Protein AF-A0A1Y3F2K1-F1 (afdb_monomer_lite)

Secondary structure (DSSP, 8-state):
-PPPP----TT-HHHHHHHHHHHHHHHHHHHHHT-----GGGTTSGGG----HHHHHHHHHHHTTHHHHHHHHHHHHHHHHHHHHHHHHHHHHHHHHHHHT----HHHHHT--TT--HHHHHHHHHHHHHHS-GGGT--HHHHHHHHHHHH-

pLDDT: mean 84.51, std 11.53, range [48.69, 97.62]

Organism: NCBI:txid6335

Foldseek 3Di:
DPDDDDDDDPLCLVVLVVVLVVLCVVLVVLCVVLVPPPDPPPPPPPPDQDPDPVSVVVVVVVVVCVVVVVVVNVVSVVVSVVSVVVSVVSVVVSVVSVVVPPDLQLCVLLVHDPPDDPVSLVVSLVVQCVVQPVVVVHDPVSNVSSVVSSVD

Structure (mmCIF, N/CA/C/O backbone):
data_AF-A0A1Y3F2K1-F1
#
_entry.id   AF-A0A1Y3F2K1-F1
#
loop_
_atom_site.group_PDB
_atom_site.id
_atom_site.type_symbol
_atom_site.label_atom_id
_atom_site.label_alt_id
_atom_site.label_comp_id
_atom_site.label_asym_id
_atom_site.label_entity_id
_atom_site.label_seq_id
_atom_site.pdbx_PDB_ins_code
_atom_site.Cartn_x
_atom_site.Cartn_y
_atom_site.Cartn_z
_atom_site.occupancy
_atom_site.B_iso_or_equiv
_atom_site.auth_seq_id
_atom_site.auth_comp_id
_atom_site.auth_asym_id
_atom_site.auth_atom_id
_atom_site.pdbx_PDB_model_num
ATOM 1 N N . MET A 1 1 ? -12.384 31.658 15.786 1.00 55.94 1 MET A N 1
ATOM 2 C CA . MET A 1 1 ? -12.603 30.473 14.930 1.00 55.94 1 MET A CA 1
ATOM 3 C C . MET A 1 1 ? -12.257 29.264 15.779 1.00 55.94 1 MET A C 1
ATOM 5 O O . MET A 1 1 ? -11.157 29.277 16.322 1.00 55.94 1 MET A O 1
ATOM 9 N N . PRO A 1 2 ? -13.177 28.315 16.017 1.00 64.12 2 PRO A N 1
ATOM 10 C CA . PRO A 1 2 ? -12.844 27.118 16.784 1.00 64.12 2 PRO A CA 1
ATOM 11 C C . PRO A 1 2 ? -11.719 26.381 16.046 1.00 64.12 2 PRO A C 1
ATOM 13 O O . PRO A 1 2 ? -11.825 26.141 14.844 1.00 64.12 2 PRO A O 1
ATOM 16 N N . GLY A 1 3 ? -10.603 26.140 16.735 1.00 66.00 3 GLY A N 1
ATOM 17 C CA . GLY A 1 3 ? -9.460 25.431 16.166 1.00 66.00 3 GLY A CA 1
ATOM 18 C C . GLY A 1 3 ? -9.872 24.009 15.803 1.00 66.00 3 GLY A C 1
ATOM 19 O O . GLY A 1 3 ? -10.536 23.345 16.596 1.00 66.00 3 GLY A O 1
ATOM 20 N N . GLN A 1 4 ? -9.519 23.557 14.602 1.00 75.56 4 GLN A N 1
ATOM 21 C CA . GLN A 1 4 ? -9.750 22.171 14.208 1.00 75.56 4 GLN A CA 1
ATOM 22 C C . GLN A 1 4 ? -8.948 21.252 15.136 1.00 75.56 4 GLN A C 1
ATOM 24 O O . GLN A 1 4 ? -7.728 21.381 15.240 1.00 75.56 4 GLN A O 1
ATOM 29 N N . GLN A 1 5 ? -9.643 20.352 15.829 1.00 74.44 5 GLN A N 1
ATOM 30 C CA . GLN A 1 5 ? -9.025 19.246 16.550 1.00 74.44 5 GLN A CA 1
ATOM 31 C C . GLN A 1 5 ? -8.766 18.133 15.533 1.00 74.44 5 GLN A C 1
ATOM 33 O O . GLN A 1 5 ? -9.695 17.652 14.887 1.00 74.44 5 GLN A O 1
ATOM 38 N N . PHE A 1 6 ? -7.495 17.791 15.335 1.00 79.25 6 PHE A N 1
ATOM 39 C CA . PHE A 1 6 ? -7.090 16.691 14.467 1.00 79.25 6 PHE A CA 1
ATOM 40 C C . PHE A 1 6 ? -7.023 15.420 15.304 1.00 79.25 6 PHE A C 1
ATOM 42 O O . PHE A 1 6 ? -6.192 15.322 16.205 1.00 79.25 6 PHE A O 1
ATOM 49 N N . GLU A 1 7 ? -7.899 14.469 15.011 1.00 73.69 7 GLU A N 1
ATOM 50 C CA . GLU A 1 7 ? -7.865 13.144 15.615 1.00 73.69 7 GLU A CA 1
ATOM 51 C C . GLU A 1 7 ? -7.019 12.233 14.726 1.00 73.69 7 GLU A C 1
ATOM 53 O O . GLU A 1 7 ? -7.366 11.961 13.574 1.00 73.69 7 GLU A O 1
ATOM 58 N N . TYR A 1 8 ? -5.847 11.852 15.232 1.00 77.69 8 TYR A N 1
ATOM 59 C CA . TYR A 1 8 ? -4.939 10.937 14.554 1.00 77.69 8 TYR A CA 1
ATOM 60 C C . TYR A 1 8 ? -5.209 9.514 15.029 1.00 77.69 8 TYR A C 1
ATOM 62 O O . TYR A 1 8 ? -5.505 9.278 16.196 1.00 77.69 8 TYR A O 1
ATOM 70 N N . ASP A 1 9 ? -5.069 8.558 14.122 1.00 78.75 9 ASP A N 1
ATOM 71 C CA . ASP A 1 9 ? -5.141 7.146 14.467 1.00 78.75 9 ASP A CA 1
ATOM 72 C C . ASP A 1 9 ? -3.893 6.723 15.260 1.00 78.75 9 ASP A C 1
ATOM 74 O O . ASP A 1 9 ? -2.780 6.695 14.730 1.00 78.75 9 ASP A O 1
ATOM 78 N N . GLU A 1 10 ? -4.097 6.357 16.525 1.00 72.69 10 GLU A N 1
ATOM 79 C CA . GLU A 1 10 ? -3.073 5.879 17.465 1.00 72.69 10 GLU A CA 1
ATOM 80 C C . GLU A 1 10 ? -2.346 4.609 16.975 1.00 72.69 10 GLU A C 1
ATOM 82 O O . GLU A 1 10 ? -1.223 4.327 17.393 1.00 72.69 10 GLU A O 1
ATOM 87 N N . ARG A 1 11 ? -2.964 3.823 16.081 1.00 71.81 11 ARG A N 1
ATOM 88 C CA . ARG A 1 11 ? -2.411 2.547 15.584 1.00 71.81 11 ARG A CA 1
ATOM 89 C C . ARG A 1 11 ? -1.656 2.692 14.263 1.00 71.81 11 ARG A C 1
ATOM 91 O O . ARG A 1 11 ? -0.913 1.790 13.875 1.00 71.81 11 ARG A O 1
ATOM 98 N N . GLY A 1 12 ? -1.828 3.821 13.575 1.00 79.75 12 GLY A N 1
ATOM 99 C CA . GLY A 1 12 ? -1.160 4.131 12.314 1.00 79.75 12 GLY A CA 1
ATOM 100 C C . GLY A 1 12 ? -1.667 3.355 11.092 1.00 79.75 12 GLY A C 1
ATOM 101 O O . GLY A 1 12 ? -0.997 3.379 10.060 1.00 79.75 12 GLY A O 1
ATOM 102 N N . SER A 1 13 ? -2.826 2.690 11.151 1.00 82.06 13 SER A N 1
ATOM 103 C CA . SER A 1 13 ? -3.410 1.969 10.007 1.00 82.06 13 SER A CA 1
ATOM 104 C C . SER A 1 13 ? -3.753 2.930 8.862 1.00 82.06 13 SER A C 1
ATOM 106 O O . SER A 1 13 ? -3.392 2.692 7.706 1.00 82.06 13 SER A O 1
ATOM 108 N N . THR A 1 14 ? -4.332 4.087 9.195 1.00 86.62 14 THR A N 1
ATOM 109 C CA . THR A 1 14 ? -4.666 5.154 8.233 1.00 86.62 14 THR A CA 1
ATOM 110 C C . THR A 1 14 ? -3.438 5.660 7.471 1.00 86.62 14 THR A C 1
ATOM 112 O O . THR A 1 14 ? -3.502 5.901 6.261 1.00 86.62 14 THR A O 1
ATOM 115 N N . PHE A 1 15 ? -2.290 5.749 8.146 1.00 89.62 15 PHE A N 1
ATOM 116 C CA . PHE A 1 15 ? -1.022 6.128 7.532 1.00 89.62 15 PHE A CA 1
ATOM 117 C C . PHE A 1 15 ? -0.558 5.100 6.492 1.00 89.62 15 PHE A C 1
ATOM 119 O O . PHE A 1 15 ? -0.150 5.488 5.395 1.00 89.62 15 PHE A O 1
ATOM 126 N N . TYR A 1 16 ? -0.656 3.798 6.782 1.00 91.25 16 TYR A N 1
ATOM 127 C CA . TYR A 1 16 ? -0.272 2.762 5.818 1.00 91.25 16 TYR A CA 1
ATOM 128 C C . TYR A 1 16 ? -1.179 2.741 4.587 1.00 91.25 16 TYR A C 1
ATOM 130 O O . TYR A 1 16 ? -0.678 2.531 3.482 1.00 91.25 16 TYR A O 1
ATOM 138 N N . TYR A 1 17 ? -2.476 3.024 4.731 1.00 90.25 17 TYR A N 1
ATOM 139 C CA . TYR A 1 17 ? -3.379 3.157 3.584 1.00 90.25 17 TYR A CA 1
ATOM 140 C C . TYR A 1 17 ? -3.058 4.350 2.704 1.00 90.25 17 TYR A C 1
ATOM 142 O O . TYR A 1 17 ? -3.016 4.223 1.475 1.00 90.25 17 TYR A O 1
ATOM 150 N N . PHE A 1 18 ? -2.786 5.497 3.323 1.00 92.88 18 PHE A N 1
ATOM 151 C CA . PHE A 1 18 ? -2.329 6.675 2.603 1.00 92.88 18 PHE A CA 1
ATOM 152 C C . PHE A 1 18 ? -1.022 6.383 1.854 1.00 92.88 18 PHE A C 1
ATOM 154 O O . PHE A 1 18 ? -0.919 6.638 0.651 1.00 92.88 18 PHE A O 1
ATOM 161 N N . LEU A 1 19 ? -0.051 5.775 2.541 1.00 94.12 19 LEU A N 1
ATOM 162 C CA . LEU A 1 19 ? 1.242 5.418 1.970 1.00 94.12 19 LEU A CA 1
ATOM 163 C C . LEU A 1 19 ? 1.097 4.429 0.809 1.00 94.12 19 LEU A C 1
ATOM 165 O O . LEU A 1 19 ? 1.672 4.658 -0.253 1.00 94.12 19 LEU A O 1
ATOM 169 N N . ALA A 1 20 ? 0.313 3.362 0.976 1.00 94.69 20 ALA A N 1
ATOM 170 C CA . ALA A 1 20 ? 0.060 2.372 -0.067 1.00 94.69 20 ALA A CA 1
ATOM 171 C C . ALA A 1 20 ? -0.610 3.002 -1.294 1.00 94.69 20 ALA A C 1
ATOM 173 O O . ALA A 1 20 ? -0.199 2.732 -2.422 1.00 94.69 20 ALA A O 1
ATOM 174 N N . SER A 1 21 ? -1.595 3.879 -1.081 1.00 94.50 21 SER A N 1
ATOM 175 C CA . SER A 1 21 ? -2.327 4.558 -2.157 1.00 94.50 21 SER A CA 1
ATOM 176 C C . SER A 1 21 ? -1.421 5.494 -2.950 1.00 94.50 21 SER A C 1
ATOM 178 O O . SER A 1 21 ? -1.368 5.413 -4.179 1.00 94.50 21 SER A O 1
ATOM 180 N N . PHE A 1 22 ? -0.656 6.344 -2.258 1.00 96.00 22 PHE A N 1
ATOM 181 C CA . PHE A 1 22 ? 0.304 7.245 -2.894 1.00 96.00 22 PHE A CA 1
ATOM 182 C C . PHE A 1 22 ? 1.397 6.463 -3.632 1.00 96.00 22 PHE A C 1
ATOM 184 O O . PHE A 1 22 ? 1.726 6.766 -4.780 1.00 96.00 22 PHE A O 1
ATOM 191 N N . TYR A 1 23 ? 1.917 5.404 -3.008 1.00 96.00 23 TYR A N 1
ATOM 192 C CA . TYR A 1 23 ? 2.936 4.552 -3.608 1.00 96.00 23 TYR A CA 1
ATOM 193 C C . TYR A 1 23 ? 2.422 3.833 -4.859 1.00 96.00 23 TYR A C 1
ATOM 195 O O . TYR A 1 23 ? 3.110 3.819 -5.878 1.00 96.00 23 TYR A O 1
ATOM 203 N N . ALA A 1 24 ? 1.199 3.295 -4.833 1.00 95.62 24 ALA A N 1
ATOM 204 C CA . ALA A 1 24 ? 0.568 2.676 -5.996 1.00 95.62 24 ALA A CA 1
ATOM 205 C C . ALA A 1 24 ? 0.352 3.686 -7.135 1.00 95.62 24 ALA A C 1
ATOM 207 O O . ALA A 1 24 ? 0.649 3.377 -8.291 1.00 95.62 24 ALA A O 1
ATOM 208 N N . PHE A 1 25 ? -0.080 4.910 -6.815 1.00 96.25 25 PHE A N 1
ATOM 209 C CA . PHE A 1 25 ? -0.242 5.992 -7.792 1.00 96.25 25 PHE A CA 1
ATOM 210 C C . PHE A 1 25 ? 1.057 6.355 -8.515 1.00 96.25 25 PHE A C 1
ATOM 212 O O . PHE A 1 25 ? 1.012 6.775 -9.667 1.00 96.25 25 PHE A O 1
ATOM 219 N N . VAL A 1 26 ? 2.210 6.177 -7.869 1.00 94.94 26 VAL A N 1
ATOM 220 C CA . VAL A 1 26 ? 3.527 6.390 -8.482 1.00 94.94 26 VAL A CA 1
ATOM 221 C C . VAL A 1 26 ? 4.014 5.127 -9.200 1.00 94.94 26 VAL A C 1
ATOM 223 O O . VAL A 1 26 ? 4.498 5.200 -10.331 1.00 94.94 26 VAL A O 1
ATOM 226 N N . LEU A 1 27 ? 3.865 3.951 -8.585 1.00 95.19 27 LEU A N 1
ATOM 227 C CA . LEU A 1 27 ? 4.372 2.688 -9.121 1.00 95.19 27 LEU A CA 1
ATOM 228 C C . LEU A 1 27 ? 3.645 2.264 -10.402 1.00 95.19 27 LEU A C 1
ATOM 230 O O . LEU A 1 27 ? 4.292 1.744 -11.312 1.00 95.19 27 LEU A O 1
ATOM 234 N N . LEU A 1 28 ? 2.332 2.483 -10.509 1.00 94.25 28 LEU A N 1
ATOM 235 C CA . LEU A 1 28 ? 1.542 2.050 -11.666 1.00 94.25 28 LEU A CA 1
ATOM 236 C C . LEU A 1 28 ? 1.927 2.795 -12.961 1.00 94.25 28 LEU A C 1
ATOM 238 O O . LEU A 1 28 ? 2.252 2.114 -13.940 1.00 94.25 28 LEU A O 1
ATOM 242 N N . PRO A 1 29 ? 2.003 4.144 -13.005 1.00 94.88 29 PRO A N 1
ATOM 243 C CA . PRO A 1 29 ? 2.500 4.864 -14.178 1.00 94.88 29 PRO A CA 1
ATOM 244 C C . PRO A 1 29 ? 3.948 4.517 -14.524 1.00 94.88 29 PRO A C 1
ATOM 246 O O . PRO A 1 29 ? 4.268 4.351 -15.701 1.00 94.88 29 PRO A O 1
ATOM 249 N N . LEU A 1 30 ? 4.822 4.361 -13.520 1.00 92.69 30 LEU A N 1
ATOM 250 C CA . LEU A 1 30 ? 6.211 3.947 -13.743 1.00 92.69 30 LEU A CA 1
ATOM 251 C C . LEU A 1 30 ? 6.277 2.549 -14.360 1.00 92.69 30 LEU A C 1
ATOM 253 O O . LEU A 1 30 ? 7.005 2.333 -15.327 1.00 92.69 30 LEU A O 1
ATOM 257 N N . THR A 1 31 ? 5.484 1.613 -13.843 1.00 93.88 31 THR A N 1
ATOM 258 C CA . THR A 1 31 ? 5.391 0.251 -14.372 1.00 93.88 31 THR A CA 1
ATOM 259 C C . THR A 1 31 ? 4.882 0.266 -15.807 1.00 93.88 31 THR A C 1
ATOM 261 O O . THR A 1 31 ? 5.476 -0.403 -16.644 1.00 93.88 31 THR A O 1
ATOM 264 N N . TYR A 1 32 ? 3.849 1.057 -16.118 1.00 92.38 32 TYR A N 1
ATOM 265 C CA . TYR A 1 32 ? 3.315 1.196 -17.475 1.00 92.38 32 TYR A CA 1
ATOM 266 C C . TYR A 1 32 ? 4.340 1.794 -18.451 1.00 92.38 32 TYR A C 1
ATOM 268 O O . TYR A 1 32 ? 4.568 1.242 -19.527 1.00 92.38 32 TYR A O 1
ATOM 276 N N . TYR A 1 33 ? 4.997 2.895 -18.075 1.00 91.44 33 TYR A N 1
ATOM 277 C CA . TYR A 1 33 ? 5.951 3.592 -18.943 1.00 91.44 33 TYR A CA 1
ATOM 278 C C . TYR A 1 33 ? 7.241 2.792 -19.167 1.00 91.44 33 TYR A C 1
ATOM 280 O O . TYR A 1 33 ? 7.740 2.702 -20.290 1.00 91.44 33 TYR A O 1
ATOM 288 N N . PHE A 1 34 ? 7.782 2.190 -18.106 1.00 89.31 34 PHE A N 1
ATOM 289 C CA . PHE A 1 34 ? 9.010 1.398 -18.170 1.00 89.31 34 PHE A CA 1
ATOM 290 C C . PHE A 1 34 ? 8.760 -0.078 -18.496 1.00 89.31 34 PHE A C 1
ATOM 292 O O . PHE A 1 34 ? 9.720 -0.858 -18.505 1.00 89.31 34 PHE A O 1
ATOM 299 N N . TRP A 1 35 ? 7.512 -0.468 -18.797 1.00 87.94 35 TRP A N 1
ATOM 300 C CA . TRP A 1 35 ? 7.180 -1.851 -19.113 1.00 87.94 35 TRP A CA 1
ATOM 301 C C . TRP A 1 35 ? 8.012 -2.322 -20.311 1.00 87.94 35 TRP A C 1
ATOM 303 O O . TRP A 1 35 ? 7.930 -1.747 -21.405 1.00 87.94 35 TRP A O 1
ATOM 313 N N . PRO A 1 36 ? 8.836 -3.367 -20.145 1.00 74.50 36 PRO A N 1
ATOM 314 C CA . PRO A 1 36 ? 9.710 -3.836 -21.201 1.00 74.50 36 PRO A CA 1
ATOM 315 C C . PRO A 1 36 ? 8.870 -4.513 -22.285 1.00 74.50 36 PRO A C 1
ATOM 317 O O . PRO A 1 36 ? 8.570 -5.701 -22.219 1.00 74.50 36 PRO A O 1
ATOM 320 N N . ARG A 1 37 ? 8.502 -3.746 -23.314 1.00 74.69 37 ARG A N 1
ATOM 321 C CA . ARG A 1 37 ? 7.851 -4.271 -24.514 1.00 74.69 37 ARG A CA 1
ATOM 322 C C . ARG A 1 37 ? 8.906 -4.993 -25.353 1.00 74.69 37 ARG A C 1
ATOM 324 O O . ARG A 1 37 ? 9.704 -4.360 -26.050 1.00 74.69 37 ARG A O 1
ATOM 331 N N . GLU A 1 38 ? 8.956 -6.316 -25.218 1.00 67.19 38 GLU A N 1
ATOM 332 C CA . GLU A 1 38 ? 9.818 -7.193 -26.014 1.00 67.19 38 GLU A CA 1
ATOM 333 C C . GLU A 1 38 ? 9.492 -6.954 -27.498 1.00 67.19 38 GLU A C 1
ATOM 335 O O . GLU A 1 38 ? 8.367 -7.162 -27.952 1.00 67.19 38 GLU A O 1
ATOM 340 N N . LYS A 1 39 ? 10.451 -6.425 -28.263 1.00 58.03 39 LYS A N 1
ATOM 341 C CA . LYS A 1 39 ? 10.281 -6.279 -29.709 1.00 58.03 39 LYS A CA 1
ATOM 342 C C . LYS A 1 39 ? 10.543 -7.644 -30.327 1.00 58.03 39 LYS A C 1
ATOM 344 O O . LYS A 1 39 ? 11.694 -8.031 -30.475 1.00 58.03 39 LYS A O 1
ATOM 349 N N . GLU A 1 40 ? 9.486 -8.291 -30.798 1.00 57.81 40 GLU A N 1
ATOM 350 C CA . GLU A 1 40 ? 9.466 -9.531 -31.599 1.00 57.81 40 GLU A CA 1
ATOM 351 C C . GLU A 1 40 ? 10.299 -9.463 -32.911 1.00 57.81 40 GLU A C 1
ATOM 353 O O . GLU A 1 40 ? 10.347 -10.393 -33.711 1.00 57.81 40 GLU A O 1
ATOM 358 N N . ARG A 1 41 ? 10.999 -8.347 -33.148 1.00 50.66 41 ARG A N 1
ATOM 359 C CA . ARG A 1 41 ? 11.661 -7.977 -34.404 1.00 50.66 41 ARG A CA 1
ATOM 360 C C . ARG A 1 41 ? 12.977 -8.696 -34.697 1.00 50.66 41 ARG A C 1
ATOM 362 O O . ARG A 1 41 ? 13.475 -8.543 -35.808 1.00 50.66 41 ARG A O 1
ATOM 369 N N . GLU A 1 42 ? 13.561 -9.441 -33.762 1.00 53.38 42 GLU A N 1
ATOM 370 C CA . GLU A 1 42 ? 14.877 -10.058 -33.997 1.00 53.38 42 GLU A CA 1
ATOM 371 C C . GLU A 1 42 ? 14.799 -11.357 -34.814 1.00 53.38 42 GLU A C 1
ATOM 373 O O . GLU A 1 42 ? 15.692 -11.606 -35.623 1.00 53.38 42 GLU A O 1
ATOM 378 N N . ARG A 1 43 ? 13.691 -12.111 -34.737 1.00 49.34 43 ARG A N 1
ATOM 379 C CA . ARG A 1 43 ? 13.572 -13.436 -35.379 1.00 49.34 43 ARG A CA 1
ATOM 380 C C . ARG A 1 43 ? 13.518 -13.399 -36.916 1.00 49.34 43 ARG A C 1
ATOM 382 O O . ARG A 1 43 ? 13.894 -14.373 -37.552 1.00 49.34 43 ARG A O 1
ATOM 389 N N . ASN A 1 44 ? 13.086 -12.291 -37.525 1.00 48.69 44 ASN A N 1
ATOM 390 C CA . ASN A 1 44 ? 12.845 -12.218 -38.979 1.00 48.69 44 ASN A CA 1
ATOM 391 C C . ASN A 1 44 ? 13.958 -11.491 -39.772 1.00 48.69 44 ASN A C 1
ATOM 393 O O . ASN A 1 44 ? 13.844 -11.293 -40.978 1.00 48.69 44 ASN A O 1
ATOM 397 N N . SER A 1 45 ? 15.033 -11.050 -39.102 1.00 54.66 45 SER A N 1
ATOM 398 C CA . SER A 1 45 ? 16.089 -10.216 -39.710 1.00 54.66 45 SER A CA 1
ATOM 399 C C . SER A 1 45 ? 17.298 -10.989 -40.253 1.00 54.66 45 SER A C 1
ATOM 401 O O . SER A 1 45 ? 18.144 -10.400 -40.927 1.00 54.66 45 SER A O 1
ATOM 403 N N . ASP A 1 46 ? 17.390 -12.294 -39.982 1.00 57.06 46 ASP A N 1
ATOM 404 C CA . ASP A 1 46 ? 18.551 -13.115 -40.357 1.00 57.06 46 ASP A CA 1
ATOM 405 C C . ASP A 1 46 ? 18.554 -13.561 -41.831 1.00 57.06 46 ASP A C 1
ATOM 407 O O . ASP A 1 46 ? 19.583 -14.002 -42.335 1.00 57.06 46 ASP A O 1
ATOM 411 N N . VAL A 1 47 ? 17.453 -13.388 -42.570 1.00 62.09 47 VAL A N 1
ATOM 412 C CA . VAL A 1 47 ? 17.313 -13.941 -43.934 1.00 62.09 47 VAL A CA 1
ATOM 413 C C . VAL A 1 47 ? 18.052 -13.106 -45.006 1.00 62.09 47 VAL A C 1
ATOM 415 O O . VAL A 1 47 ? 18.278 -13.587 -46.112 1.00 62.09 47 VAL A O 1
ATOM 418 N N . LYS A 1 48 ? 18.500 -11.871 -44.715 1.00 69.31 48 LYS A N 1
ATOM 419 C CA . LYS A 1 48 ? 19.278 -11.038 -45.667 1.00 69.31 48 LYS A CA 1
ATOM 420 C C . LYS A 1 48 ? 20.320 -10.144 -44.974 1.00 69.31 48 LYS A C 1
ATOM 422 O O . LYS A 1 48 ? 20.160 -8.925 -44.932 1.00 69.31 48 LYS A O 1
ATOM 427 N N . ARG A 1 49 ? 21.407 -10.717 -44.440 1.00 71.62 49 ARG A N 1
ATOM 428 C CA . ARG A 1 49 ? 22.567 -9.934 -43.954 1.00 71.62 49 ARG A CA 1
ATOM 429 C C . ARG A 1 49 ? 23.706 -9.929 -44.972 1.00 71.62 49 ARG A C 1
ATOM 431 O O . ARG A 1 49 ? 24.185 -10.978 -45.391 1.00 71.62 49 ARG A O 1
ATOM 438 N N . CYS A 1 50 ? 24.132 -8.731 -45.367 1.00 81.88 50 CYS A N 1
ATOM 439 C CA . CYS A 1 50 ? 25.304 -8.524 -46.215 1.00 81.88 50 CYS A CA 1
ATOM 440 C C . CYS A 1 50 ? 26.587 -8.829 -45.424 1.00 81.88 50 CYS A C 1
ATOM 442 O O . CYS A 1 50 ? 26.715 -8.392 -44.283 1.00 81.88 50 CYS A O 1
ATOM 444 N N . ARG A 1 51 ? 27.543 -9.546 -46.029 1.00 81.81 51 ARG A N 1
ATOM 445 C CA . ARG A 1 51 ? 28.824 -9.935 -45.402 1.00 81.81 51 ARG A CA 1
ATOM 446 C C . ARG A 1 51 ? 30.016 -9.115 -45.904 1.00 81.81 51 ARG A C 1
ATOM 448 O O . ARG A 1 51 ? 31.129 -9.615 -45.992 1.00 81.81 51 ARG A O 1
ATOM 455 N N . CYS A 1 52 ? 29.768 -7.865 -46.278 1.00 88.94 52 CYS A N 1
ATOM 456 C CA . CYS A 1 52 ? 30.818 -6.940 -46.680 1.00 88.94 52 CYS A CA 1
ATOM 457 C C . CYS A 1 52 ? 31.661 -6.492 -45.470 1.00 88.94 52 CYS A C 1
ATOM 459 O O . CYS A 1 52 ? 31.127 -6.380 -44.367 1.00 88.94 52 CYS A O 1
ATOM 461 N N . GLU A 1 53 ? 32.940 -6.163 -45.663 1.00 87.69 53 GLU A N 1
ATOM 462 C CA . GLU A 1 53 ? 33.830 -5.694 -44.584 1.00 87.69 53 GLU A CA 1
ATOM 463 C C . GLU A 1 53 ? 33.235 -4.532 -43.744 1.00 87.69 53 GLU A C 1
ATOM 465 O O . GLU A 1 53 ? 33.144 -4.657 -42.517 1.00 87.69 53 GLU A O 1
ATOM 470 N N . PRO A 1 54 ? 32.683 -3.447 -44.338 1.00 87.69 54 PRO A N 1
ATOM 471 C CA . PRO A 1 54 ? 32.043 -2.389 -43.546 1.00 87.69 54 PRO A CA 1
ATOM 472 C C . PRO A 1 54 ? 30.737 -2.837 -42.859 1.00 87.69 54 PRO A C 1
ATOM 474 O O . PRO A 1 54 ? 30.327 -2.252 -41.852 1.00 87.69 54 PRO A O 1
ATOM 477 N N . CYS A 1 55 ? 30.080 -3.889 -43.359 1.00 86.62 55 CYS A N 1
ATOM 478 C CA . CYS A 1 55 ? 28.888 -4.481 -42.750 1.00 86.62 55 CYS A CA 1
ATOM 479 C C . CYS A 1 55 ? 29.248 -5.227 -41.453 1.00 86.62 55 CYS A C 1
ATOM 481 O O . CYS A 1 55 ? 28.585 -5.037 -40.431 1.00 86.62 55 CYS A O 1
ATOM 483 N N . ILE A 1 56 ? 30.335 -6.007 -41.471 1.00 85.88 56 ILE A N 1
ATOM 484 C CA . ILE A 1 56 ? 30.829 -6.781 -40.321 1.00 85.88 56 ILE A CA 1
ATOM 485 C C . ILE A 1 56 ? 31.286 -5.843 -39.197 1.00 85.88 56 ILE A C 1
ATOM 487 O O . ILE A 1 56 ? 30.909 -6.033 -38.039 1.00 85.88 56 ILE A O 1
ATOM 491 N N . GLN A 1 57 ? 32.014 -4.773 -39.530 1.00 88.38 57 GLN A N 1
ATOM 492 C CA . GLN A 1 57 ? 32.458 -3.776 -38.547 1.00 88.38 57 GLN A CA 1
ATOM 493 C C . GLN A 1 57 ? 31.276 -3.073 -37.857 1.00 88.38 57 GLN A C 1
ATOM 495 O O . GLN A 1 57 ? 31.265 -2.891 -36.636 1.00 88.38 57 GLN A O 1
ATOM 500 N N . LYS A 1 58 ? 30.223 -2.736 -38.614 1.00 85.25 58 LYS A N 1
ATOM 501 C CA . LYS A 1 58 ? 28.987 -2.146 -38.074 1.00 85.25 58 LYS A CA 1
ATOM 502 C C . LYS A 1 58 ? 28.230 -3.111 -37.159 1.00 85.25 58 LYS A C 1
ATOM 504 O O . LYS A 1 58 ? 27.634 -2.671 -36.173 1.00 85.25 58 LYS A O 1
ATOM 509 N N . GLU A 1 59 ? 28.231 -4.406 -37.467 1.00 85.19 59 GLU A N 1
ATOM 510 C CA . GLU A 1 59 ? 27.641 -5.437 -36.610 1.00 85.19 59 GLU A CA 1
ATOM 511 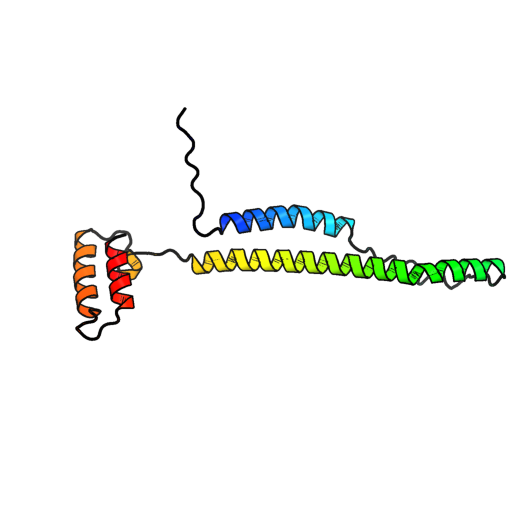C C . GLU A 1 59 ? 28.446 -5.648 -35.326 1.00 85.19 59 GLU A C 1
ATOM 513 O O . GLU A 1 59 ? 27.853 -5.654 -34.248 1.00 85.19 59 GLU A O 1
ATOM 518 N N . ALA A 1 60 ? 29.777 -5.718 -35.405 1.00 84.81 60 ALA A N 1
ATOM 519 C CA . ALA A 1 60 ? 30.651 -5.798 -34.233 1.00 84.81 60 ALA A CA 1
ATOM 520 C C . ALA A 1 60 ? 30.444 -4.597 -33.288 1.00 84.81 60 ALA A C 1
ATOM 522 O O . ALA A 1 60 ? 30.265 -4.772 -32.080 1.00 84.81 60 ALA A O 1
ATOM 523 N N . ALA A 1 61 ? 30.342 -3.382 -33.841 1.00 86.06 61 ALA A N 1
ATOM 524 C CA . ALA A 1 61 ? 30.042 -2.167 -33.081 1.00 86.06 61 ALA A CA 1
ATOM 525 C C . ALA A 1 61 ? 28.613 -2.131 -32.493 1.00 86.06 61 ALA A C 1
ATOM 527 O O . ALA A 1 61 ? 28.352 -1.419 -31.520 1.00 86.06 61 ALA A O 1
ATOM 528 N N . ARG A 1 62 ? 27.657 -2.868 -33.075 1.00 82.19 62 ARG A N 1
ATOM 529 C CA . ARG A 1 62 ? 26.306 -3.040 -32.510 1.00 82.19 62 ARG A CA 1
ATOM 530 C C . ARG A 1 62 ? 26.299 -4.079 -31.392 1.00 82.19 62 ARG A C 1
ATOM 532 O O . ARG A 1 62 ? 25.714 -3.795 -30.346 1.00 82.19 62 ARG A O 1
ATOM 539 N N . ARG A 1 63 ? 26.983 -5.213 -31.586 1.00 80.50 63 ARG A N 1
ATOM 540 C CA . ARG A 1 63 ? 27.128 -6.294 -30.598 1.00 80.50 63 ARG A CA 1
ATOM 541 C C . ARG A 1 63 ? 27.835 -5.825 -29.333 1.00 80.50 63 ARG A C 1
ATOM 543 O O . ARG A 1 63 ? 27.396 -6.166 -28.241 1.00 80.50 63 ARG A O 1
ATOM 550 N N . SER A 1 64 ? 28.839 -4.954 -29.441 1.00 82.50 64 SER A N 1
ATOM 551 C CA . SER A 1 64 ? 29.501 -4.381 -28.257 1.00 82.50 64 SER A CA 1
ATOM 552 C C . SER A 1 64 ? 28.555 -3.566 -27.358 1.00 82.50 64 SER A C 1
ATOM 554 O O . SER A 1 64 ? 28.791 -3.450 -26.158 1.00 82.50 64 SER A O 1
ATOM 556 N N . LYS A 1 65 ? 27.438 -3.048 -27.898 1.00 85.31 65 LYS A N 1
ATOM 557 C CA . LYS A 1 65 ? 26.414 -2.288 -27.151 1.00 85.31 65 LYS A CA 1
ATOM 558 C C . LYS A 1 65 ? 25.249 -3.145 -26.636 1.00 85.31 65 LYS A C 1
ATOM 560 O O . LYS A 1 65 ? 24.445 -2.649 -25.845 1.00 85.31 65 LYS A O 1
ATOM 565 N N . GLU A 1 66 ? 25.117 -4.397 -27.074 1.00 83.75 66 GLU A N 1
ATOM 566 C CA . GLU A 1 66 ? 24.090 -5.332 -26.591 1.00 83.75 66 GLU A CA 1
ATOM 567 C C . GLU A 1 66 ? 24.187 -5.663 -25.094 1.00 83.75 66 GLU A C 1
ATOM 569 O O . GLU A 1 66 ? 23.147 -5.577 -24.433 1.00 83.75 66 GLU A O 1
ATOM 574 N N . PRO A 1 67 ? 25.366 -5.962 -24.500 1.00 84.94 67 PRO A N 1
ATOM 575 C CA . PRO A 1 67 ? 25.434 -6.314 -23.082 1.00 84.94 67 PRO A CA 1
ATOM 576 C C . PRO A 1 67 ? 24.950 -5.172 -22.182 1.00 84.94 67 PRO A C 1
ATOM 578 O O . PRO A 1 67 ? 24.182 -5.419 -21.258 1.00 84.94 67 PRO A O 1
ATOM 581 N N . TYR A 1 68 ? 25.286 -3.914 -22.498 1.00 88.88 68 TYR A N 1
ATOM 582 C CA . TYR A 1 68 ? 24.788 -2.744 -21.764 1.00 88.88 68 TYR A CA 1
ATOM 583 C C . TYR A 1 68 ? 23.262 -2.588 -21.872 1.00 88.88 68 TYR A C 1
ATOM 585 O O . TYR A 1 68 ? 22.588 -2.339 -20.873 1.00 88.88 68 TYR A O 1
ATOM 593 N N . LYS A 1 69 ? 22.685 -2.770 -23.069 1.00 85.62 69 LYS A N 1
ATOM 594 C CA . LYS A 1 69 ? 21.224 -2.707 -23.270 1.00 85.62 69 LYS A CA 1
ATOM 595 C C . LYS A 1 69 ? 20.499 -3.814 -22.507 1.00 85.62 69 LYS A C 1
ATOM 597 O O . LYS A 1 69 ? 19.462 -3.553 -21.897 1.00 85.62 69 LYS A O 1
ATOM 602 N N . ASN A 1 70 ? 21.052 -5.023 -22.525 1.00 84.62 70 ASN A N 1
ATOM 603 C CA . ASN A 1 70 ? 20.498 -6.180 -21.831 1.00 84.62 70 ASN A CA 1
ATOM 604 C C . ASN A 1 70 ? 20.610 -6.017 -20.313 1.00 84.62 70 ASN A C 1
ATOM 606 O O . ASN A 1 70 ? 19.634 -6.259 -19.604 1.00 84.62 70 ASN A O 1
ATOM 610 N N . LEU A 1 71 ? 21.747 -5.522 -19.820 1.00 88.81 71 LEU A N 1
ATOM 611 C CA . LEU A 1 71 ? 21.939 -5.185 -18.413 1.00 88.81 71 LEU A CA 1
ATOM 612 C C . LEU A 1 71 ? 20.959 -4.095 -17.967 1.00 88.81 71 LEU A C 1
ATOM 614 O O . LEU A 1 71 ? 20.255 -4.286 -16.983 1.00 88.81 71 LEU A O 1
ATOM 618 N N . LYS A 1 72 ? 20.814 -3.005 -18.733 1.00 88.81 72 LYS A N 1
ATOM 619 C CA . LYS A 1 72 ? 19.841 -1.938 -18.450 1.00 88.81 72 LYS A CA 1
ATOM 620 C C . LYS A 1 72 ? 18.407 -2.470 -18.382 1.00 88.81 72 LYS A C 1
ATOM 622 O O . LYS A 1 72 ? 17.679 -2.130 -17.455 1.00 88.81 72 LYS A O 1
ATOM 627 N N . ARG A 1 73 ? 17.996 -3.332 -19.321 1.00 88.31 73 ARG A N 1
ATOM 628 C CA . ARG A 1 73 ? 16.672 -3.983 -19.282 1.00 88.31 73 ARG A CA 1
ATOM 629 C C . ARG A 1 73 ? 16.496 -4.851 -18.034 1.00 88.31 73 ARG A C 1
ATOM 631 O O . ARG A 1 73 ? 15.430 -4.803 -17.427 1.00 88.31 73 ARG A O 1
ATOM 638 N N . LYS A 1 74 ? 17.517 -5.623 -17.643 1.00 89.94 74 LYS A N 1
ATOM 639 C CA . LYS A 1 74 ? 17.487 -6.446 -16.421 1.00 89.94 74 LYS A CA 1
ATOM 640 C C . LYS A 1 74 ? 17.396 -5.588 -15.156 1.00 89.94 74 LYS A C 1
ATOM 642 O O . LYS A 1 74 ? 16.584 -5.897 -14.296 1.00 89.94 74 LYS A O 1
ATOM 647 N N . ILE A 1 75 ? 18.153 -4.494 -15.079 1.00 92.31 75 ILE A N 1
ATOM 648 C CA . ILE A 1 75 ? 18.117 -3.543 -13.956 1.00 92.31 75 ILE A CA 1
ATOM 649 C C . ILE A 1 75 ? 16.726 -2.914 -13.822 1.00 92.31 75 ILE A C 1
ATOM 651 O O . ILE A 1 75 ? 16.165 -2.911 -12.732 1.00 92.31 75 ILE A O 1
ATOM 655 N N . ILE A 1 76 ? 16.132 -2.445 -14.926 1.00 91.38 76 ILE A N 1
ATOM 656 C CA . ILE A 1 76 ? 14.776 -1.869 -14.914 1.00 91.38 76 ILE A CA 1
ATOM 657 C C . ILE A 1 76 ? 13.750 -2.902 -14.424 1.00 91.38 76 ILE A C 1
ATOM 659 O O . ILE A 1 76 ? 12.951 -2.594 -13.544 1.00 91.38 76 ILE A O 1
ATOM 663 N N . LYS A 1 77 ? 13.803 -4.142 -14.935 1.00 90.31 77 LYS A N 1
ATOM 664 C CA . LYS A 1 77 ? 12.942 -5.242 -14.462 1.00 90.31 77 LYS A CA 1
ATOM 665 C C . LYS A 1 77 ? 13.137 -5.518 -12.964 1.00 90.31 77 LYS A C 1
ATOM 667 O O . LYS A 1 77 ? 12.154 -5.701 -12.255 1.00 90.31 77 LYS A O 1
ATOM 672 N N . GLY A 1 78 ? 14.383 -5.512 -12.488 1.00 94.00 78 GLY A N 1
ATOM 673 C CA . GLY A 1 78 ? 14.719 -5.707 -11.077 1.00 94.00 78 GLY A CA 1
ATOM 674 C C . GLY A 1 78 ? 14.142 -4.615 -10.176 1.00 94.00 78 GLY A C 1
ATOM 675 O O . GLY A 1 78 ? 13.494 -4.930 -9.185 1.00 94.00 78 GLY A O 1
ATOM 676 N N . HIS A 1 79 ? 14.298 -3.341 -10.545 1.00 93.00 79 HIS A N 1
ATOM 677 C CA . HIS A 1 79 ? 13.724 -2.231 -9.779 1.00 93.00 79 HIS A CA 1
ATOM 678 C C . HIS A 1 79 ? 12.195 -2.265 -9.740 1.00 93.00 79 HIS A C 1
ATOM 680 O O . HIS A 1 79 ? 11.620 -2.039 -8.678 1.00 93.00 79 HIS A O 1
ATOM 686 N N . LEU A 1 80 ? 11.535 -2.583 -10.860 1.00 93.81 80 LEU A N 1
ATOM 687 C CA . LEU A 1 80 ? 10.079 -2.746 -10.880 1.00 93.81 80 LEU A CA 1
ATOM 688 C C . LEU A 1 80 ? 9.639 -3.884 -9.950 1.00 93.81 80 LEU A C 1
ATOM 690 O O . LEU A 1 80 ? 8.706 -3.700 -9.176 1.00 93.81 80 LEU A O 1
ATOM 694 N N . LEU A 1 81 ? 10.337 -5.024 -9.967 1.00 95.06 81 LEU A N 1
ATOM 695 C CA . LEU A 1 81 ? 10.050 -6.148 -9.072 1.00 95.06 81 LEU A CA 1
ATOM 696 C C . LEU A 1 81 ? 10.190 -5.747 -7.601 1.00 95.06 81 LEU A C 1
ATOM 698 O O . LEU A 1 81 ? 9.284 -6.008 -6.816 1.00 95.06 81 LEU A O 1
ATOM 702 N N . VAL A 1 82 ? 11.283 -5.075 -7.233 1.00 96.25 82 VAL A N 1
ATOM 703 C CA . VAL A 1 82 ? 11.490 -4.574 -5.863 1.00 96.25 82 VAL A CA 1
ATOM 704 C C . VAL A 1 82 ? 10.381 -3.601 -5.463 1.00 96.25 82 VAL A C 1
ATOM 706 O O . VAL A 1 82 ? 9.883 -3.683 -4.344 1.00 96.25 82 VAL A O 1
ATOM 709 N N . GLY A 1 83 ? 9.950 -2.725 -6.375 1.00 95.31 83 GLY A N 1
ATOM 710 C CA . GLY A 1 83 ? 8.839 -1.808 -6.125 1.00 95.31 83 GLY A CA 1
ATOM 711 C C . GLY A 1 83 ? 7.521 -2.533 -5.841 1.00 95.31 83 GLY A C 1
ATOM 712 O O . GLY A 1 83 ? 6.846 -2.231 -4.860 1.00 95.31 83 GLY A O 1
ATOM 713 N N . TRP A 1 84 ? 7.183 -3.551 -6.635 1.00 96.31 84 TRP A N 1
ATOM 714 C CA . TRP A 1 84 ? 5.990 -4.375 -6.403 1.00 96.31 84 TRP A CA 1
ATOM 715 C C . TRP A 1 84 ? 6.062 -5.174 -5.099 1.00 96.31 84 TRP A C 1
ATOM 717 O O . TRP A 1 84 ? 5.079 -5.217 -4.364 1.00 96.31 84 TRP A O 1
ATOM 727 N N . VAL A 1 85 ? 7.223 -5.748 -4.767 1.00 97.62 85 VAL A N 1
ATOM 728 C CA . VAL A 1 85 ? 7.440 -6.418 -3.473 1.00 97.62 85 VAL A CA 1
ATOM 729 C C . VAL A 1 85 ? 7.265 -5.429 -2.317 1.00 97.62 85 VAL A C 1
ATOM 731 O O . VAL A 1 85 ? 6.597 -5.752 -1.341 1.00 97.62 85 VAL A O 1
ATOM 734 N N . GLY A 1 86 ? 7.794 -4.209 -2.440 1.00 96.19 86 GLY A N 1
ATOM 735 C CA . GLY A 1 86 ? 7.606 -3.144 -1.455 1.00 96.19 86 GLY A CA 1
ATOM 736 C C . GLY A 1 86 ? 6.134 -2.787 -1.241 1.00 96.19 86 GLY A C 1
ATOM 737 O O . GLY A 1 86 ? 5.683 -2.745 -0.098 1.00 96.19 86 GLY A O 1
ATOM 738 N N . LEU A 1 87 ? 5.366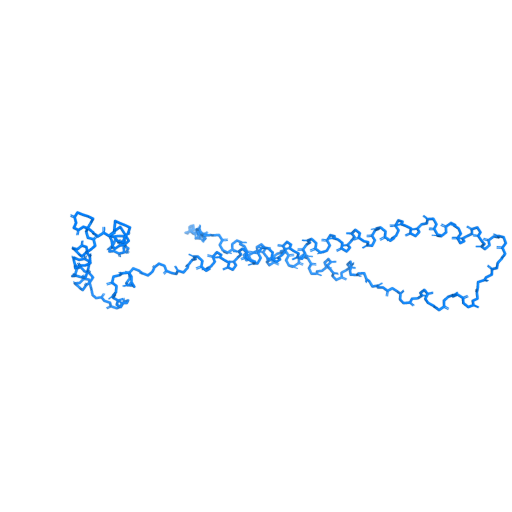 -2.607 -2.324 1.00 95.94 87 LEU A N 1
ATOM 739 C CA . LEU A 1 87 ? 3.923 -2.350 -2.242 1.00 95.94 87 LEU A CA 1
ATOM 740 C C . LEU A 1 87 ? 3.187 -3.497 -1.532 1.00 95.94 87 LEU A C 1
ATOM 742 O O . LEU A 1 87 ? 2.380 -3.241 -0.643 1.00 95.94 87 LEU A O 1
ATOM 746 N N . ILE A 1 88 ? 3.500 -4.752 -1.874 1.00 96.00 88 ILE A N 1
ATOM 747 C CA . ILE A 1 88 ? 2.911 -5.936 -1.227 1.00 96.00 88 ILE A CA 1
ATOM 748 C C . ILE A 1 88 ? 3.244 -5.964 0.269 1.00 96.00 88 ILE A C 1
ATOM 750 O O . ILE A 1 88 ? 2.355 -6.209 1.079 1.00 96.00 88 ILE A O 1
ATOM 754 N N . CYS A 1 89 ? 4.488 -5.675 0.657 1.00 95.38 89 CYS A N 1
ATOM 755 C CA . CYS A 1 89 ? 4.889 -5.612 2.063 1.00 95.38 89 CYS A CA 1
ATOM 756 C 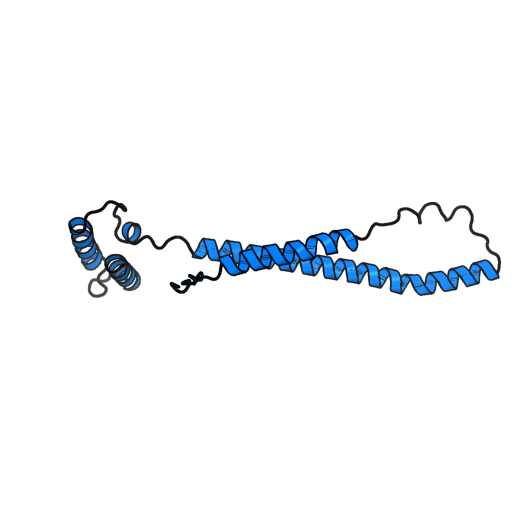C . CYS A 1 89 ? 4.128 -4.528 2.840 1.00 95.38 89 CYS A C 1
ATOM 758 O O . CYS A 1 89 ? 3.717 -4.772 3.973 1.00 95.38 89 CYS A O 1
ATOM 760 N N . ILE A 1 90 ? 3.920 -3.348 2.243 1.00 93.69 90 ILE A N 1
ATOM 761 C CA . ILE A 1 90 ? 3.150 -2.259 2.865 1.00 93.69 90 ILE A CA 1
ATOM 762 C C . ILE A 1 90 ? 1.690 -2.681 3.046 1.00 93.69 90 ILE A C 1
ATOM 764 O O . ILE A 1 90 ? 1.151 -2.527 4.138 1.00 93.69 90 ILE A O 1
ATOM 768 N N . ILE A 1 91 ? 1.069 -3.263 2.015 1.00 93.25 91 ILE A N 1
ATOM 769 C CA . ILE A 1 91 ? -0.314 -3.759 2.088 1.00 93.25 91 ILE A CA 1
ATOM 770 C C . ILE A 1 91 ? -0.435 -4.861 3.146 1.00 93.25 91 ILE A C 1
ATOM 772 O O . ILE A 1 91 ? -1.345 -4.825 3.966 1.00 93.25 91 ILE A O 1
ATOM 776 N N . TYR A 1 92 ? 0.505 -5.808 3.180 1.00 92.31 92 TYR A N 1
ATOM 777 C CA . TYR A 1 92 ? 0.541 -6.853 4.200 1.00 92.31 92 TYR A CA 1
ATOM 778 C C . TYR A 1 92 ? 0.595 -6.251 5.606 1.00 92.31 92 TYR A C 1
ATOM 780 O O . TYR A 1 92 ? -0.151 -6.671 6.486 1.00 92.31 92 TYR A O 1
ATOM 788 N N . LYS A 1 93 ? 1.442 -5.242 5.832 1.00 90.06 93 LYS A N 1
ATOM 789 C CA . LYS A 1 93 ? 1.505 -4.551 7.124 1.00 90.06 93 LYS A CA 1
ATOM 790 C C . LYS A 1 93 ? 0.199 -3.830 7.457 1.00 90.06 93 LYS A C 1
ATOM 792 O O . LYS A 1 93 ? -0.263 -3.978 8.581 1.00 90.06 93 LYS A O 1
ATOM 797 N N . ALA A 1 94 ? -0.405 -3.133 6.495 1.00 89.44 94 ALA A N 1
ATOM 798 C CA . ALA A 1 94 ? -1.687 -2.454 6.682 1.00 89.44 94 ALA A CA 1
ATOM 799 C C . ALA A 1 94 ? -2.782 -3.430 7.146 1.00 89.44 94 ALA A C 1
ATOM 801 O O . ALA A 1 94 ? -3.424 -3.194 8.165 1.00 89.44 94 ALA A O 1
ATOM 802 N N . VAL A 1 95 ? -2.911 -4.572 6.462 1.00 86.12 95 VAL A N 1
ATOM 803 C CA . VAL A 1 95 ? -3.913 -5.599 6.783 1.00 86.12 95 VAL A CA 1
ATOM 804 C C . VAL A 1 95 ? -3.663 -6.230 8.156 1.00 86.12 95 VAL A C 1
ATOM 806 O O . VAL A 1 95 ? -4.599 -6.417 8.924 1.00 86.12 95 VAL A O 1
ATOM 809 N 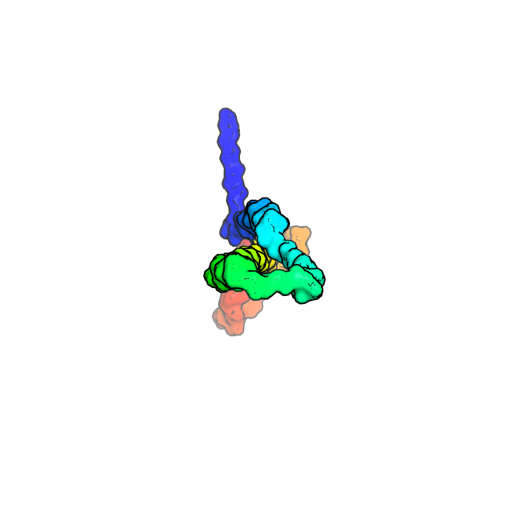N . ASN A 1 96 ? -2.413 -6.543 8.512 1.00 84.19 96 ASN A N 1
ATOM 810 C CA . ASN A 1 96 ? -2.133 -7.158 9.816 1.00 84.19 96 ASN A CA 1
ATOM 811 C C . ASN A 1 96 ? -2.361 -6.201 10.998 1.00 84.19 96 ASN A C 1
ATOM 813 O O . ASN A 1 96 ? -2.762 -6.658 12.064 1.00 84.19 96 ASN A O 1
ATOM 817 N N . ILE A 1 97 ? -2.153 -4.891 10.817 1.00 78.69 97 ILE A N 1
ATOM 818 C CA . ILE A 1 97 ? -2.414 -3.888 11.865 1.00 78.69 97 ILE A CA 1
ATOM 819 C C . ILE A 1 97 ? -3.911 -3.790 12.177 1.00 78.69 97 ILE A C 1
ATOM 821 O O . ILE A 1 97 ? -4.284 -3.642 13.338 1.00 78.69 97 ILE A O 1
ATOM 825 N N . GLU A 1 98 ? -4.778 -3.901 11.170 1.00 68.44 98 GLU A N 1
ATOM 826 C CA . GLU A 1 98 ? -6.223 -3.953 11.413 1.00 68.44 98 GLU A CA 1
ATOM 827 C C . GLU A 1 98 ? -6.648 -5.219 12.149 1.00 68.44 98 GLU A C 1
ATOM 829 O O . GLU A 1 98 ? -7.483 -5.145 13.047 1.00 68.44 98 GLU A O 1
ATOM 834 N N . ILE A 1 99 ? -6.053 -6.367 11.810 1.00 63.38 99 ILE A N 1
ATOM 835 C CA . ILE A 1 99 ? -6.382 -7.651 12.444 1.00 63.38 99 ILE A CA 1
ATOM 836 C C . ILE A 1 99 ? -6.003 -7.637 13.933 1.00 63.38 99 ILE A C 1
ATOM 838 O O . ILE A 1 99 ? -6.782 -8.094 14.767 1.00 63.38 99 ILE A O 1
ATOM 842 N N . GLU A 1 100 ? -4.850 -7.067 14.296 1.00 61.09 100 GLU A N 1
ATOM 843 C CA . GLU A 1 100 ? -4.476 -6.849 15.705 1.00 61.09 100 GLU A CA 1
ATOM 844 C C . GLU A 1 100 ? -5.325 -5.762 16.388 1.00 61.09 100 GLU A C 1
ATOM 846 O O . GLU A 1 100 ? -5.396 -5.695 17.614 1.00 61.09 100 GLU A O 1
ATOM 851 N N . GLY A 1 101 ? -5.996 -4.923 15.598 1.00 56.31 101 GLY A N 1
ATOM 852 C CA . GLY A 1 101 ? -6.911 -3.883 16.046 1.00 56.31 101 GLY A CA 1
ATOM 853 C C . GLY A 1 101 ? -8.328 -4.363 16.354 1.00 56.31 101 GLY A C 1
ATOM 854 O O . GLY A 1 101 ? -9.167 -3.493 16.609 1.00 56.31 101 GLY A O 1
ATOM 855 N N . ALA A 1 102 ? -8.585 -5.682 16.333 1.00 56.81 102 ALA A N 1
ATOM 856 C CA . ALA A 1 102 ? -9.858 -6.280 16.732 1.00 56.81 102 ALA A CA 1
ATOM 857 C C . ALA A 1 102 ? -10.369 -5.599 18.011 1.00 56.81 102 ALA A C 1
ATOM 859 O O . ALA A 1 102 ? -9.696 -5.560 19.042 1.00 56.81 102 ALA A O 1
ATOM 860 N N . GLU A 1 103 ? -11.527 -4.970 17.857 1.00 62.19 103 GLU A N 1
ATOM 861 C CA . GLU A 1 103 ? -12.197 -4.078 18.791 1.00 62.19 103 GLU A CA 1
ATOM 862 C C . GLU A 1 103 ? -12.116 -4.607 20.230 1.00 62.19 103 GLU A C 1
ATOM 864 O O . GLU A 1 103 ? -12.565 -5.714 20.530 1.00 62.19 103 GLU A O 1
ATOM 869 N N . TYR A 1 104 ? -11.481 -3.841 21.126 1.00 72.75 104 TYR A N 1
ATOM 870 C CA . TYR A 1 104 ? -11.511 -4.151 22.553 1.00 72.75 104 TYR A CA 1
ATOM 871 C C . TYR A 1 104 ? -12.941 -3.912 23.023 1.00 72.75 104 TYR A C 1
ATOM 873 O O . TYR A 1 104 ? -13.300 -2.773 23.303 1.00 72.75 104 TYR A O 1
ATOM 881 N N . ASP A 1 105 ? -13.744 -4.971 23.053 1.00 82.56 105 ASP A N 1
ATOM 882 C CA . ASP A 1 105 ? -15.117 -4.932 23.535 1.00 82.56 105 ASP A CA 1
ATOM 883 C C . ASP A 1 105 ? -15.143 -5.249 25.045 1.00 82.56 105 ASP A C 1
ATOM 885 O O . ASP A 1 105 ? -14.963 -6.408 25.448 1.00 82.56 105 ASP A O 1
ATOM 889 N N . PRO A 1 106 ? -15.351 -4.240 25.914 1.00 84.62 106 PRO A N 1
ATOM 890 C CA . PRO A 1 106 ? -15.405 -4.447 27.357 1.00 84.62 106 PRO A CA 1
ATOM 891 C C . PRO A 1 106 ? -16.588 -5.333 27.765 1.00 84.62 106 PRO A C 1
ATOM 893 O O . PRO A 1 106 ? -16.491 -6.088 28.738 1.00 84.62 106 PRO A O 1
ATOM 896 N N . TYR A 1 107 ? -17.691 -5.284 27.011 1.00 88.31 107 TYR A N 1
ATOM 897 C CA . TYR A 1 107 ? -18.884 -6.082 27.270 1.00 88.31 107 TYR A CA 1
ATOM 898 C C . TYR A 1 107 ? -18.624 -7.552 26.955 1.00 88.31 107 TYR A C 1
ATOM 900 O O . TYR A 1 107 ? -18.943 -8.405 27.784 1.00 88.31 107 TYR A O 1
ATOM 908 N N . ALA A 1 108 ? -17.931 -7.855 25.852 1.00 87.44 108 ALA A N 1
ATOM 909 C CA . ALA A 1 108 ? -17.493 -9.218 25.547 1.00 87.44 108 ALA A CA 1
ATOM 910 C C . ALA A 1 108 ? -16.591 -9.801 26.649 1.00 87.44 108 ALA A C 1
ATOM 912 O O . ALA A 1 108 ? -16.776 -10.950 27.049 1.00 87.44 108 ALA A O 1
ATOM 913 N N . ILE A 1 109 ? -15.665 -9.009 27.209 1.00 87.31 109 ILE A N 1
ATOM 914 C CA . ILE A 1 109 ? -14.796 -9.451 28.320 1.00 87.31 109 ILE A CA 1
ATOM 915 C C . ILE A 1 109 ? -15.610 -9.746 29.586 1.00 87.31 109 ILE A C 1
ATOM 917 O O . ILE A 1 109 ? -15.318 -10.697 30.315 1.00 87.31 109 ILE A O 1
ATOM 921 N N . LEU A 1 110 ? -16.650 -8.952 29.850 1.00 90.00 110 LEU A N 1
ATOM 922 C CA . LEU A 1 110 ? -17.571 -9.173 30.965 1.00 90.00 110 LEU A CA 1
ATOM 923 C C . LEU A 1 110 ? -18.651 -10.227 30.658 1.00 90.00 110 LEU A C 1
ATOM 925 O O . LEU A 1 110 ? -19.422 -10.570 31.555 1.00 90.00 110 LEU A O 1
ATOM 929 N N . ASN A 1 111 ? -18.684 -10.789 29.445 1.00 89.06 111 ASN A N 1
ATOM 930 C CA . ASN A 1 111 ? -19.751 -11.660 28.943 1.00 89.06 111 ASN A CA 1
ATOM 931 C C . ASN A 1 111 ? -21.145 -11.022 29.088 1.00 89.06 111 ASN A C 1
ATOM 933 O O . ASN A 1 111 ? -22.075 -11.636 29.620 1.00 89.06 111 ASN A O 1
ATOM 937 N N . LEU A 1 112 ? -21.267 -9.766 28.670 1.00 91.31 112 LEU A N 1
ATOM 938 C CA . LEU A 1 112 ? -22.498 -8.984 28.656 1.00 91.31 112 LEU A CA 1
ATOM 939 C C . LEU A 1 112 ? -22.790 -8.491 27.239 1.00 91.31 112 LEU A C 1
ATOM 941 O O . LEU A 1 112 ? -21.899 -8.426 26.398 1.00 91.31 112 LEU A O 1
ATOM 945 N N . ASP A 1 113 ? -24.049 -8.141 26.990 1.00 88.62 113 ASP A N 1
ATOM 946 C CA . ASP A 1 113 ? -24.426 -7.425 25.774 1.00 88.62 113 ASP A CA 1
ATOM 947 C C . ASP A 1 113 ? -24.041 -5.942 25.901 1.00 88.62 113 ASP A C 1
ATOM 949 O O . ASP A 1 113 ? -24.064 -5.378 26.999 1.00 88.62 113 ASP A O 1
ATOM 953 N N . SER A 1 114 ? -23.756 -5.299 24.772 1.00 85.44 114 SER A N 1
ATOM 954 C CA . SER A 1 114 ? -23.600 -3.846 24.636 1.00 85.44 114 SER A CA 1
ATOM 955 C C . SER A 1 114 ? -24.760 -3.028 25.230 1.00 85.44 114 SER A C 1
ATOM 957 O O . SER A 1 114 ? -24.572 -1.868 25.595 1.00 85.44 114 SER A O 1
ATOM 959 N N . SER A 1 115 ? -25.957 -3.616 25.367 1.00 88.75 115 SER A N 1
ATOM 960 C CA . SER A 1 115 ? -27.125 -2.983 25.993 1.00 88.75 115 SER A CA 1
ATOM 961 C C . SER A 1 115 ? -27.253 -3.217 27.510 1.00 88.75 115 SER A C 1
ATOM 963 O O . SER A 1 115 ? -28.302 -2.906 28.080 1.00 88.75 115 SER A O 1
ATOM 965 N N . ALA A 1 116 ? -26.255 -3.815 28.171 1.00 90.06 116 ALA A N 1
ATOM 966 C CA . ALA A 1 116 ? -26.327 -4.153 29.593 1.00 90.06 116 ALA A CA 1
ATOM 967 C C . ALA A 1 116 ? -26.385 -2.913 30.499 1.00 90.06 116 ALA A C 1
ATOM 969 O O . ALA A 1 116 ? -25.725 -1.896 30.286 1.00 90.06 116 ALA A O 1
ATOM 970 N N . THR A 1 117 ? -27.159 -3.013 31.577 1.00 92.69 117 THR A N 1
ATOM 971 C CA . THR A 1 117 ? -27.293 -1.934 32.561 1.00 92.69 117 THR A CA 1
ATOM 972 C C . THR A 1 117 ? -26.076 -1.858 33.490 1.00 92.69 117 THR A C 1
ATOM 974 O O . THR A 1 117 ? -25.431 -2.861 33.797 1.00 92.69 117 THR A O 1
ATOM 977 N N . LEU A 1 118 ? -25.804 -0.677 34.059 1.00 90.25 118 LEU A N 1
ATOM 978 C CA . LEU A 1 118 ? -24.727 -0.484 35.050 1.00 90.25 118 LEU A CA 1
ATOM 979 C C . LEU A 1 118 ? -24.814 -1.458 36.241 1.00 90.25 118 LEU A C 1
ATOM 981 O O . LEU A 1 118 ? -23.796 -1.874 36.800 1.00 90.25 118 LEU A O 1
ATOM 985 N N . ALA A 1 119 ? -26.035 -1.831 36.637 1.00 91.38 119 ALA A N 1
ATOM 986 C CA . ALA A 1 119 ? -26.262 -2.802 37.701 1.00 91.38 119 ALA A CA 1
ATOM 987 C C . ALA A 1 119 ? -25.774 -4.208 37.308 1.00 91.38 119 ALA A C 1
ATOM 989 O O . ALA A 1 119 ? -25.150 -4.890 38.126 1.00 91.38 119 ALA A O 1
ATOM 990 N N . GLU A 1 120 ? -26.012 -4.622 36.062 1.00 91.75 120 GLU A N 1
ATOM 991 C CA . GLU A 1 120 ? -25.556 -5.902 35.507 1.00 91.75 120 GLU A CA 1
ATOM 992 C C . GLU A 1 120 ? -24.037 -5.927 35.343 1.00 91.75 120 GLU A C 1
ATOM 994 O O . GLU A 1 120 ? -23.401 -6.876 35.802 1.00 91.75 120 GLU A O 1
ATOM 999 N N . ILE A 1 121 ? -23.446 -4.845 34.827 1.00 92.69 121 ILE A N 1
ATOM 1000 C CA . ILE A 1 121 ? -21.989 -4.669 34.703 1.00 92.69 121 ILE A CA 1
ATOM 1001 C C . ILE A 1 121 ? -21.304 -4.848 36.063 1.00 92.69 121 ILE A C 1
ATOM 1003 O O . ILE A 1 121 ? -20.397 -5.668 36.218 1.00 92.69 121 ILE A O 1
ATOM 1007 N N . LYS A 1 122 ? -21.784 -4.153 37.102 1.00 92.69 122 LYS A N 1
ATOM 1008 C CA . LYS A 1 122 ? -21.209 -4.231 38.456 1.00 92.69 122 LYS A CA 1
ATOM 1009 C C . LYS A 1 122 ? -21.377 -5.610 39.092 1.00 92.69 122 LYS A C 1
ATOM 1011 O O . LYS A 1 122 ? -20.485 -6.084 39.804 1.00 92.69 122 LYS A O 1
ATOM 1016 N N . LYS A 1 123 ? -22.527 -6.252 38.868 1.00 93.75 123 LYS A N 1
ATOM 1017 C CA . LYS A 1 123 ? -22.798 -7.613 39.346 1.00 93.75 123 LYS A CA 1
ATOM 1018 C C . LYS A 1 123 ? -21.837 -8.606 38.695 1.00 93.75 123 LYS A C 1
ATOM 1020 O O . LYS A 1 123 ? -21.266 -9.441 39.397 1.00 93.75 123 LYS A O 1
ATOM 1025 N N . GLN A 1 124 ? -21.629 -8.478 37.389 1.00 93.56 124 GLN A N 1
ATOM 1026 C CA . GLN A 1 124 ? -20.814 -9.406 36.622 1.00 93.56 124 GLN A CA 1
ATOM 1027 C C . GLN A 1 124 ? -19.317 -9.220 36.868 1.00 93.56 124 GLN A C 1
ATOM 1029 O O . GLN A 1 124 ? -18.615 -10.204 37.095 1.00 93.56 124 GLN A O 1
ATOM 1034 N N . TYR A 1 125 ? -18.855 -7.974 36.994 1.00 93.56 125 TYR A N 1
ATOM 1035 C CA . TYR A 1 125 ? -17.500 -7.661 37.447 1.00 93.56 125 TYR A CA 1
ATOM 1036 C C . TYR A 1 125 ? -17.175 -8.317 38.798 1.00 93.56 125 TYR A C 1
ATOM 1038 O O . TYR A 1 125 ? -16.132 -8.956 38.940 1.00 93.56 125 TYR A O 1
ATOM 1046 N N . ARG A 1 126 ? -18.076 -8.218 39.790 1.00 93.19 126 ARG A N 1
ATOM 1047 C CA . ARG A 1 126 ? -17.880 -8.853 41.108 1.00 93.19 126 ARG A CA 1
ATOM 1048 C C . ARG A 1 126 ? -17.795 -10.372 41.013 1.00 93.19 126 ARG A C 1
ATOM 1050 O O . ARG A 1 126 ? -16.998 -10.973 41.729 1.00 93.19 126 ARG A O 1
ATOM 1057 N N . LYS A 1 127 ? -18.616 -10.982 40.155 1.00 93.56 127 LYS A N 1
ATOM 1058 C CA . LYS A 1 127 ? -18.620 -12.431 39.939 1.00 93.56 127 LYS A CA 1
ATOM 1059 C C . LYS A 1 127 ? -17.289 -12.893 39.334 1.00 93.56 127 LYS A C 1
ATOM 1061 O O . LYS A 1 127 ? -16.603 -13.701 39.953 1.00 93.56 127 LYS A O 1
ATOM 1066 N N . LEU A 1 128 ? -16.898 -12.313 38.199 1.00 91.88 128 LEU A N 1
ATOM 1067 C CA . LEU A 1 128 ? -15.675 -12.672 37.473 1.00 91.88 128 LEU A CA 1
ATOM 1068 C C . LEU A 1 128 ? -14.404 -12.364 38.279 1.00 91.88 128 LEU A C 1
ATOM 1070 O O . LEU A 1 128 ? -13.474 -13.164 38.299 1.00 91.88 128 LEU A O 1
ATOM 1074 N N . SER A 1 129 ? -14.383 -11.251 39.018 1.00 91.31 129 SER A N 1
ATOM 1075 C CA . SER A 1 129 ? -13.261 -10.894 39.899 1.00 91.31 129 SER A CA 1
ATOM 1076 C C . SER A 1 129 ? -13.051 -11.889 41.041 1.00 91.31 129 SER A C 1
ATOM 1078 O O . SER A 1 129 ? -11.916 -12.108 41.447 1.00 91.31 129 SER A O 1
ATOM 1080 N N . MET A 1 130 ? -14.121 -12.485 41.583 1.00 90.56 130 MET A N 1
ATOM 1081 C CA . MET A 1 130 ? -13.994 -13.508 42.631 1.00 90.56 130 MET A CA 1
ATOM 1082 C C . MET A 1 130 ? -13.546 -14.862 42.084 1.00 90.56 130 MET A C 1
ATOM 1084 O O . MET A 1 130 ? -12.887 -15.608 42.808 1.00 90.56 130 MET A O 1
ATOM 1088 N N . GLU A 1 131 ? -13.928 -15.173 40.847 1.00 90.06 131 GLU A N 1
ATOM 1089 C CA . GLU A 1 131 ? -13.591 -16.416 40.152 1.00 90.06 131 GLU A CA 1
ATOM 1090 C C . GLU A 1 131 ? -12.133 -16.421 39.679 1.00 90.06 131 GLU A C 1
ATOM 1092 O O . GLU A 1 131 ? -11.407 -17.380 39.921 1.00 90.06 131 GLU A O 1
ATOM 1097 N N . HIS A 1 132 ? -11.671 -15.312 39.097 1.00 90.81 132 HIS A N 1
ATOM 1098 C CA . HIS A 1 132 ? -10.314 -15.172 38.565 1.00 90.81 132 HIS A CA 1
ATOM 1099 C C . HIS A 1 132 ? -9.334 -14.478 39.524 1.00 90.81 132 HIS A C 1
ATOM 1101 O O . HIS A 1 132 ? -8.269 -14.037 39.098 1.00 90.81 132 HIS A O 1
ATOM 1107 N N . HIS A 1 133 ? -9.658 -14.372 40.818 1.00 90.38 133 HIS A N 1
ATOM 1108 C CA . HIS A 1 133 ? -8.774 -13.711 41.779 1.00 90.38 133 HIS A CA 1
ATOM 1109 C C . HIS A 1 133 ? -7.425 -14.455 41.903 1.00 90.38 133 HIS A C 1
ATOM 1111 O O . HIS A 1 133 ? -7.433 -15.662 42.175 1.00 90.38 133 HIS A O 1
ATOM 1117 N N . PRO A 1 134 ? -6.268 -13.770 41.796 1.00 90.75 134 PRO A N 1
ATOM 1118 C CA . PRO A 1 134 ? -4.952 -14.417 41.840 1.00 90.75 134 PRO A CA 1
ATOM 1119 C C . PRO A 1 134 ? -4.699 -15.162 43.161 1.00 90.75 134 PRO A C 1
ATOM 1121 O O . PRO A 1 134 ? -4.230 -16.297 43.147 1.00 90.75 134 PRO A O 1
ATOM 1124 N N . ASP A 1 135 ? -5.127 -14.599 44.297 1.00 90.38 135 ASP A N 1
ATOM 1125 C CA . ASP A 1 135 ? -4.985 -15.247 45.616 1.00 90.38 135 ASP A CA 1
ATOM 1126 C C . ASP A 1 135 ? -5.802 -16.541 45.773 1.00 90.38 135 ASP A C 1
ATOM 1128 O O . ASP A 1 135 ? -5.580 -17.309 46.706 1.00 90.38 135 ASP A O 1
ATOM 1132 N N . ARG A 1 136 ? -6.767 -16.792 44.880 1.00 86.38 136 ARG A N 1
ATOM 1133 C CA . ARG A 1 136 ? -7.602 -18.004 44.876 1.00 86.38 136 ARG A CA 1
ATOM 1134 C C . ARG A 1 136 ? -7.195 -18.998 43.784 1.00 86.38 136 ARG A C 1
ATOM 1136 O O . ARG A 1 136 ? -7.922 -19.955 43.542 1.00 86.38 136 ARG A O 1
ATOM 1143 N N . GLY A 1 137 ? -6.044 -18.782 43.142 1.00 83.31 137 GLY A N 1
ATOM 1144 C CA . GLY A 1 137 ? -5.528 -19.632 42.067 1.00 83.31 137 GLY A CA 1
ATOM 1145 C C . GLY A 1 137 ? -6.011 -19.254 40.662 1.00 83.31 137 GLY A C 1
ATOM 1146 O O . GLY A 1 137 ? -5.847 -20.048 39.740 1.00 83.31 137 GLY A O 1
ATOM 1147 N N . GLY A 1 138 ? -6.610 -18.070 40.487 1.00 86.88 138 GLY A N 1
ATOM 1148 C CA . GLY A 1 138 ? -7.003 -17.540 39.180 1.00 86.88 138 GLY A CA 1
ATOM 1149 C C . GLY A 1 138 ? -5.843 -16.911 38.396 1.00 86.88 138 GLY A C 1
ATOM 1150 O O . GLY A 1 138 ? -4.793 -16.584 38.950 1.00 86.88 138 GLY A O 1
ATOM 1151 N N . ASP A 1 139 ? -6.035 -16.716 37.088 1.00 89.25 139 ASP A N 1
ATOM 1152 C CA . ASP A 1 139 ? -5.043 -16.064 36.226 1.00 89.25 139 ASP A CA 1
ATOM 1153 C C . ASP A 1 139 ? -5.066 -14.535 36.406 1.00 89.25 139 ASP A C 1
ATOM 1155 O O . ASP A 1 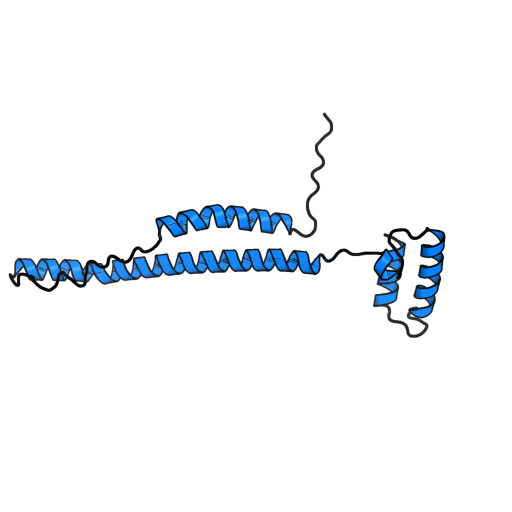139 ? -6.045 -13.855 36.083 1.00 89.25 139 ASP A O 1
ATOM 1159 N N . SER A 1 140 ? -3.943 -13.986 36.874 1.00 86.81 140 SER A N 1
ATOM 1160 C CA . SER A 1 140 ? -3.732 -12.547 37.062 1.00 86.81 140 SER A CA 1
ATOM 1161 C C . SER A 1 140 ? -3.977 -11.739 35.780 1.00 86.81 140 SER A C 1
ATOM 1163 O O . SER A 1 140 ? -4.529 -10.639 35.837 1.00 86.81 140 SER A O 1
ATOM 1165 N N . LYS A 1 141 ? -3.649 -12.288 34.600 1.00 87.88 141 LYS A N 1
ATOM 1166 C CA . LYS A 1 141 ? -3.883 -11.594 33.321 1.00 87.88 141 LYS A CA 1
ATOM 1167 C C . LYS A 1 141 ? -5.371 -11.390 33.053 1.00 87.88 141 LYS A C 1
ATOM 1169 O O . LYS A 1 141 ? -5.773 -10.317 32.605 1.00 87.88 141 LYS A O 1
ATOM 1174 N N . VAL A 1 142 ? -6.181 -12.402 33.359 1.00 86.50 142 VAL A N 1
ATOM 1175 C CA . VAL A 1 142 ? -7.638 -12.366 33.185 1.00 86.50 142 VAL A CA 1
ATOM 1176 C C . VAL A 1 142 ? -8.257 -11.380 34.173 1.00 86.50 142 VAL A C 1
ATOM 1178 O O . VAL A 1 142 ? -9.074 -10.553 33.776 1.00 86.50 142 VAL A O 1
ATOM 1181 N N . PHE A 1 143 ? -7.802 -11.380 35.428 1.00 89.50 143 PHE A N 1
ATOM 1182 C CA . PHE A 1 143 ? -8.247 -10.411 36.433 1.00 89.50 143 PHE A CA 1
ATOM 1183 C C . PHE A 1 143 ? -7.984 -8.957 36.008 1.00 89.50 143 PHE A C 1
ATOM 1185 O O . PHE A 1 143 ? -8.878 -8.114 36.088 1.00 89.50 143 PHE A O 1
ATOM 1192 N N . VAL A 1 144 ? -6.783 -8.663 35.496 1.00 88.44 144 VAL A N 1
ATOM 1193 C CA . VAL A 1 144 ? -6.441 -7.323 34.991 1.00 88.44 144 VAL A CA 1
ATOM 1194 C C . VAL A 1 144 ? -7.304 -6.948 33.783 1.00 88.44 144 VAL A C 1
ATOM 1196 O O . VAL A 1 144 ? -7.761 -5.809 33.701 1.00 88.44 144 VAL A O 1
ATOM 1199 N N . ALA A 1 145 ? -7.580 -7.886 32.871 1.00 88.06 145 ALA A N 1
ATOM 1200 C CA . ALA A 1 145 ? -8.458 -7.643 31.725 1.00 88.06 145 ALA A CA 1
ATOM 1201 C C . ALA A 1 145 ? -9.905 -7.323 32.148 1.00 88.06 145 ALA A C 1
ATOM 1203 O O . ALA A 1 145 ? -10.491 -6.384 31.614 1.00 88.06 145 ALA A O 1
ATOM 1204 N N . ILE A 1 146 ? -10.444 -8.043 33.141 1.00 90.75 146 ILE A N 1
ATOM 1205 C CA . ILE A 1 146 ? -11.776 -7.806 33.728 1.00 90.75 146 ILE A CA 1
ATOM 1206 C C . ILE A 1 146 ? -11.843 -6.433 34.411 1.00 90.75 146 ILE A C 1
ATOM 1208 O O . ILE A 1 146 ? -12.804 -5.689 34.220 1.00 90.75 146 ILE A O 1
ATOM 1212 N N . ALA A 1 147 ? -10.824 -6.078 35.199 1.00 90.38 147 ALA A N 1
ATOM 1213 C CA . ALA A 1 147 ? -10.755 -4.780 35.867 1.00 90.38 147 ALA A CA 1
ATOM 1214 C C . ALA A 1 147 ? -10.661 -3.625 34.865 1.00 90.38 147 ALA A C 1
ATOM 1216 O O . ALA A 1 147 ? -11.346 -2.617 35.029 1.00 90.38 147 ALA A O 1
ATOM 1217 N N . LYS A 1 148 ? -9.870 -3.800 33.801 1.00 89.69 148 LYS A N 1
ATOM 1218 C CA . LYS A 1 148 ? -9.776 -2.840 32.700 1.00 89.69 148 LYS A CA 1
ATOM 1219 C C . LYS A 1 148 ? -11.109 -2.696 31.959 1.00 89.69 148 LYS A C 1
ATOM 1221 O O . LYS A 1 148 ? -11.500 -1.575 31.665 1.00 89.69 148 LYS A O 1
ATOM 1226 N N . ALA A 1 149 ? -11.831 -3.796 31.735 1.00 89.19 149 ALA A N 1
ATOM 1227 C CA . ALA A 1 149 ? -13.127 -3.777 31.059 1.00 89.19 149 ALA A CA 1
ATOM 1228 C C . ALA A 1 149 ? -14.217 -3.067 31.878 1.00 89.19 149 ALA A C 1
ATOM 1230 O O . ALA A 1 149 ? -15.068 -2.400 31.311 1.00 89.19 149 ALA A O 1
ATOM 1231 N N . TYR A 1 150 ? -14.181 -3.162 33.211 1.00 89.44 150 TYR A N 1
ATOM 1232 C CA . TYR A 1 150 ? -15.106 -2.431 34.088 1.00 89.44 150 TYR A CA 1
ATOM 1233 C C . TYR A 1 150 ? -14.816 -0.919 34.166 1.00 89.44 150 TYR A C 1
ATOM 1235 O O . TYR A 1 150 ? -15.691 -0.147 34.554 1.00 89.44 150 TYR A O 1
ATOM 1243 N N . GLN A 1 151 ? -13.581 -0.503 33.868 1.00 86.56 151 GLN A N 1
ATOM 1244 C CA . GLN A 1 151 ? -13.156 0.901 33.908 1.00 86.56 151 GLN A CA 1
ATOM 1245 C C . GLN A 1 151 ? -13.323 1.642 32.575 1.00 86.56 151 GLN A C 1
ATOM 1247 O O . GLN A 1 151 ? -13.261 2.872 32.588 1.00 86.56 151 GLN A O 1
ATOM 1252 N N . ALA A 1 152 ? -13.459 0.908 31.467 1.00 80.31 152 ALA A N 1
ATOM 1253 C CA . ALA A 1 152 ? -13.713 1.449 30.133 1.00 80.31 152 ALA A CA 1
ATOM 1254 C C . ALA A 1 152 ? -15.137 2.013 30.032 1.00 80.31 152 ALA A C 1
ATOM 1256 O O . ALA A 1 152 ? -15.280 3.082 29.399 1.00 80.31 152 ALA A O 1
#

Sequence (152 aa):
MPGQQFEYDERGSTFYYFLASFYAFVLLPLTYYFWPREKERERNSDVKRCRCEPCIQKEAARRSKEPYKNLKRKIIKGHLLVGWVGLICIIYKAVNIEIEGAEYDPYAILNLDSSATLAEIKKQYRKLSMEHHPDRGGDSKVFVAIAKAYQA

Radius of gyration: 32.42 Å; chains: 1; bounding box: 61×50×92 Å

InterPro domains:
  IPR001623 DnaJ domain [PF00226] (105-151)
  IPR001623 DnaJ domain [PR00625] (107-125)
  IPR001623 DnaJ domain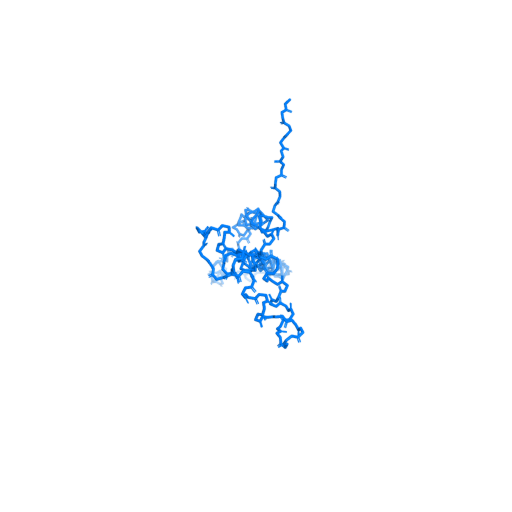 [PR00625] (125-140)
  IPR001623 DnaJ domain [PS50076] (105-152)
  IPR001623 DnaJ domain [SM00271] (104-152)
  IPR001623 DnaJ domain [cd06257] (105-151)
  IPR036869 Chaperone J-domain superfamily [G3DSA:1.10.287.110] (99-152)
  IPR036869 Chaperone J-domain superfamily [SSF46565] (103-151)